Protein AF-A0A378N9Q6-F1 (afdb_monomer_lite)

Radius of gyration: 15.06 Å; chains: 1; bounding box: 30×44×37 Å

Structure (mmCIF, N/CA/C/O backbone):
data_AF-A0A378N9Q6-F1
#
_entry.id   AF-A0A378N9Q6-F1
#
loop_
_atom_site.group_PDB
_atom_site.id
_atom_site.type_symbol
_atom_site.label_atom_id
_atom_site.label_alt_id
_atom_site.label_comp_id
_atom_site.label_asym_id
_atom_site.label_entity_id
_atom_site.label_seq_id
_atom_site.pdbx_PDB_ins_code
_atom_site.Cartn_x
_atom_site.Cartn_y
_atom_site.Cartn_z
_atom_site.occupancy
_atom_site.B_iso_or_equiv
_atom_site.auth_seq_id
_atom_site.auth_comp_id
_atom_site.auth_asym_id
_atom_site.auth_atom_id
_atom_site.pdbx_PDB_model_num
ATOM 1 N N . MET A 1 1 ? 6.992 0.373 -19.348 1.00 88.38 1 MET A N 1
ATOM 2 C CA . MET A 1 1 ? 5.566 0.401 -18.960 1.00 88.38 1 MET A CA 1
ATOM 3 C C . MET A 1 1 ? 5.430 1.136 -17.639 1.00 88.38 1 MET A C 1
ATOM 5 O O . MET A 1 1 ? 6.245 0.916 -16.752 1.00 88.38 1 MET A O 1
ATOM 9 N N . VAL A 1 2 ? 4.421 1.995 -17.505 1.00 90.56 2 VAL A N 1
ATOM 10 C CA . VAL A 1 2 ? 4.130 2.706 -16.253 1.00 90.56 2 VAL A CA 1
ATOM 11 C C . VAL A 1 2 ? 2.709 2.364 -15.815 1.00 90.56 2 VAL A C 1
ATOM 13 O O . VAL A 1 2 ? 1.792 2.450 -16.627 1.00 90.56 2 VAL A O 1
ATOM 16 N N . ILE A 1 3 ? 2.532 1.976 -14.552 1.00 91.88 3 ILE A N 1
ATOM 17 C CA . ILE A 1 3 ? 1.222 1.776 -13.920 1.00 91.88 3 ILE A CA 1
ATOM 18 C C . ILE A 1 3 ? 1.018 2.874 -12.879 1.00 91.88 3 ILE A C 1
ATOM 20 O O . ILE A 1 3 ? 1.860 3.062 -11.999 1.00 91.88 3 ILE A O 1
ATOM 24 N N . LEU A 1 4 ? -0.121 3.558 -12.964 1.00 92.06 4 LEU A N 1
ATOM 25 C CA . LEU A 1 4 ? -0.606 4.469 -11.930 1.00 92.06 4 LEU A CA 1
ATOM 26 C C . LEU A 1 4 ? -1.704 3.753 -11.136 1.00 92.06 4 LEU A C 1
ATOM 28 O O . LEU A 1 4 ? -2.711 3.347 -11.714 1.00 92.06 4 LEU A O 1
ATOM 32 N N . LEU A 1 5 ? -1.499 3.568 -9.833 1.00 91.12 5 LEU A N 1
ATOM 33 C CA . LEU A 1 5 ? -2.419 2.860 -8.944 1.00 91.12 5 LEU A CA 1
ATOM 34 C C . LEU A 1 5 ? -2.989 3.806 -7.879 1.00 91.12 5 LEU A C 1
ATOM 36 O O . LEU A 1 5 ? -2.261 4.277 -7.010 1.00 91.12 5 LEU A O 1
ATOM 40 N N . ASP A 1 6 ? -4.305 4.007 -7.886 1.00 90.69 6 ASP A N 1
ATOM 41 C CA . ASP A 1 6 ? -5.028 4.708 -6.820 1.00 90.69 6 ASP A CA 1
ATOM 42 C C . ASP A 1 6 ? -6.075 3.769 -6.183 1.00 90.69 6 ASP A C 1
ATOM 44 O O . ASP A 1 6 ? -7.128 3.520 -6.765 1.00 90.69 6 ASP A O 1
ATOM 48 N N . SER A 1 7 ? -5.823 3.130 -5.034 1.00 90.50 7 SER A N 1
ATOM 49 C CA . SER A 1 7 ? -4.643 3.224 -4.156 1.00 90.50 7 SER A CA 1
ATOM 50 C C . SER A 1 7 ? -4.137 1.849 -3.714 1.00 90.50 7 SER A C 1
ATOM 52 O O . SER A 1 7 ? -4.909 0.885 -3.636 1.00 90.50 7 SER A O 1
ATOM 54 N N . ILE A 1 8 ? -2.847 1.745 -3.363 1.00 93.50 8 ILE A N 1
ATOM 55 C CA . ILE A 1 8 ? -2.276 0.495 -2.828 1.00 93.50 8 ILE A CA 1
ATOM 56 C C . ILE A 1 8 ? -2.921 0.115 -1.491 1.00 93.50 8 ILE A C 1
ATOM 58 O O . ILE A 1 8 ? -3.130 -1.067 -1.221 1.00 93.50 8 ILE A O 1
ATOM 62 N N . THR A 1 9 ? -3.340 1.107 -0.697 1.00 94.50 9 THR A N 1
ATOM 63 C CA . THR A 1 9 ? -4.076 0.885 0.554 1.00 94.50 9 THR A CA 1
ATOM 64 C C . THR A 1 9 ? -5.412 0.199 0.295 1.00 94.50 9 THR A C 1
ATOM 66 O O . THR A 1 9 ? -5.724 -0.809 0.925 1.00 94.50 9 THR A O 1
ATOM 69 N N . ARG A 1 10 ? -6.199 0.692 -0.670 1.00 94.56 10 ARG A N 1
ATOM 70 C CA . ARG A 1 10 ? -7.490 0.079 -1.024 1.00 94.56 10 ARG A CA 1
ATOM 71 C C . ARG A 1 10 ? -7.303 -1.327 -1.588 1.00 94.56 10 ARG A C 1
ATOM 73 O O . ARG A 1 10 ? -8.063 -2.220 -1.220 1.00 94.56 10 ARG A O 1
ATOM 80 N N . LEU A 1 11 ? -6.269 -1.536 -2.407 1.00 94.69 11 LEU A N 1
ATOM 81 C CA . LEU A 1 11 ? -5.919 -2.862 -2.913 1.00 94.69 11 LEU A CA 1
ATOM 82 C C . LEU A 1 11 ? -5.620 -3.831 -1.760 1.00 94.69 11 LEU A C 1
ATOM 84 O O . LEU A 1 11 ? -6.200 -4.911 -1.696 1.00 94.69 11 LEU A O 1
ATOM 88 N N . ALA A 1 12 ? -4.764 -3.436 -0.819 1.00 94.94 12 ALA A N 1
ATOM 89 C CA . ALA A 1 12 ? -4.398 -4.265 0.325 1.00 94.94 12 ALA A CA 1
ATOM 90 C C . ALA A 1 12 ? -5.600 -4.603 1.221 1.00 94.94 12 ALA A C 1
ATOM 92 O O . ALA A 1 12 ? -5.754 -5.755 1.627 1.00 94.94 12 ALA A O 1
ATOM 93 N N . ARG A 1 13 ? -6.501 -3.641 1.470 1.00 94.88 13 ARG A N 1
ATOM 94 C CA . ARG A 1 13 ? -7.746 -3.890 2.216 1.00 94.88 13 ARG A CA 1
ATOM 95 C C . ARG A 1 13 ? -8.636 -4.916 1.520 1.00 94.88 13 ARG A C 1
ATOM 97 O O . ARG A 1 13 ? -9.119 -5.827 2.183 1.00 94.88 13 ARG A O 1
ATOM 104 N N . ALA A 1 14 ? -8.799 -4.813 0.199 1.00 94.94 14 ALA A N 1
ATOM 105 C CA . ALA A 1 14 ? -9.569 -5.788 -0.571 1.00 94.94 14 ALA A CA 1
ATOM 106 C C . ALA A 1 14 ? -8.977 -7.201 -0.445 1.00 94.94 14 ALA A C 1
ATOM 108 O O . ALA A 1 14 ? -9.714 -8.154 -0.201 1.00 94.94 14 ALA A O 1
ATOM 109 N N . TYR A 1 15 ? -7.647 -7.332 -0.521 1.00 94.25 15 TYR A N 1
ATOM 110 C CA . TYR A 1 15 ? -6.970 -8.611 -0.296 1.00 94.25 15 TYR A CA 1
ATOM 111 C C . TYR A 1 15 ? -7.165 -9.143 1.126 1.00 94.25 15 TYR A C 1
ATOM 113 O O . TYR A 1 15 ? -7.376 -10.342 1.291 1.00 94.25 15 TYR A O 1
ATOM 121 N N . ASN A 1 16 ? -7.164 -8.277 2.140 1.00 93.56 16 ASN A N 1
ATOM 122 C CA . ASN A 1 16 ? -7.436 -8.675 3.522 1.00 93.56 16 ASN A CA 1
ATOM 123 C C . ASN A 1 16 ? -8.851 -9.226 3.719 1.00 93.56 16 ASN A C 1
ATOM 125 O O . ASN A 1 16 ? -9.037 -10.145 4.503 1.00 93.56 16 ASN A O 1
ATOM 129 N N . THR A 1 17 ? -9.840 -8.707 2.990 1.00 92.19 17 THR A N 1
ATOM 130 C CA . THR A 1 17 ? -11.225 -9.192 3.081 1.00 92.19 17 THR A CA 1
ATOM 131 C C . THR A 1 17 ? -11.425 -10.564 2.435 1.00 92.19 17 THR A C 1
ATOM 133 O O . THR A 1 17 ? -12.260 -11.333 2.899 1.00 92.19 17 THR A O 1
ATOM 136 N N . VAL A 1 18 ? -10.686 -10.878 1.366 1.00 92.19 18 VAL A N 1
ATOM 137 C CA . VAL A 1 18 ? -10.878 -12.127 0.599 1.00 92.19 18 VAL A CA 1
ATOM 138 C C . VAL A 1 18 ? -9.895 -13.240 0.965 1.00 92.19 18 VAL A C 1
ATOM 140 O O . VAL A 1 18 ? -10.094 -14.385 0.564 1.00 92.19 18 VAL A O 1
ATOM 143 N N . THR A 1 19 ? -8.814 -12.926 1.682 1.00 89.50 19 THR A N 1
ATOM 144 C CA . THR A 1 19 ? -7.804 -13.922 2.061 1.00 89.50 19 THR A CA 1
ATOM 145 C C . THR A 1 19 ? -8.304 -14.743 3.252 1.00 89.50 19 THR A C 1
ATOM 147 O O . THR A 1 19 ? -8.687 -14.155 4.263 1.00 89.50 19 THR A O 1
ATOM 150 N N . PRO A 1 20 ? -8.286 -16.089 3.179 1.00 88.44 20 PRO A N 1
ATOM 151 C CA . PRO A 1 20 ? -8.592 -16.931 4.329 1.00 88.44 20 PRO A CA 1
ATOM 152 C C . PRO A 1 20 ? -7.662 -16.622 5.505 1.00 88.44 20 PRO A C 1
ATOM 154 O O . PRO A 1 20 ? -6.453 -16.473 5.318 1.00 88.44 20 PRO A O 1
ATOM 157 N N . VAL A 1 21 ? -8.226 -16.559 6.711 1.00 86.00 21 VAL A N 1
ATOM 158 C CA . VAL A 1 21 ? -7.475 -16.221 7.925 1.00 86.00 21 VAL A CA 1
ATOM 159 C C . VAL A 1 21 ? -6.404 -17.280 8.184 1.00 86.00 21 VAL A C 1
ATOM 161 O O . VAL A 1 21 ? -6.695 -18.471 8.277 1.00 86.00 21 VAL A O 1
ATOM 164 N N . SER A 1 22 ? -5.156 -16.840 8.312 1.00 85.44 22 SER A N 1
ATOM 165 C CA . SER A 1 22 ? -3.984 -17.694 8.525 1.00 85.44 22 SER A CA 1
ATOM 166 C C . SER A 1 22 ? -3.716 -18.004 9.999 1.00 85.44 22 SER A C 1
ATOM 168 O O . SER A 1 22 ? -2.856 -18.824 10.318 1.00 85.44 22 SER A O 1
ATOM 170 N N . GLY A 1 23 ? -4.413 -17.311 10.903 1.00 84.62 23 GLY A N 1
ATOM 171 C CA . GLY A 1 23 ? -4.164 -17.331 12.346 1.00 84.62 23 GLY A CA 1
ATOM 172 C C . GLY A 1 23 ? -3.041 -16.388 12.791 1.00 84.62 23 GLY A C 1
ATOM 173 O O . GLY A 1 23 ? -2.811 -16.247 13.990 1.00 84.62 23 GLY A O 1
ATOM 174 N N . LYS A 1 24 ? -2.360 -15.706 11.858 1.00 87.25 24 LYS A N 1
ATOM 175 C CA . LYS A 1 24 ? -1.319 -14.706 12.143 1.00 87.25 24 LYS A CA 1
ATOM 176 C C . LYS A 1 24 ? -1.821 -13.311 11.786 1.00 87.25 24 LYS A C 1
ATOM 178 O O . LYS A 1 24 ? -1.630 -12.831 10.670 1.00 87.25 24 LYS A O 1
ATOM 183 N N . ILE A 1 25 ? -2.468 -12.670 12.753 1.00 88.31 25 ILE A N 1
ATOM 184 C CA . ILE A 1 25 ? -3.023 -11.324 12.601 1.00 88.31 25 ILE A CA 1
ATOM 185 C C . ILE A 1 25 ? -2.000 -10.307 13.116 1.00 88.31 25 ILE A C 1
ATOM 187 O O . ILE A 1 25 ? -1.551 -10.383 14.259 1.00 88.31 25 ILE A O 1
ATOM 191 N N . LEU A 1 26 ? -1.621 -9.366 12.256 1.00 87.00 26 LEU A N 1
ATOM 192 C CA . LEU A 1 26 ? -0.794 -8.214 12.591 1.00 87.00 26 LEU A CA 1
ATOM 193 C C . LEU A 1 26 ? -1.590 -7.204 13.426 1.00 87.00 26 LEU A C 1
ATOM 195 O O . LEU A 1 26 ? -2.823 -7.236 13.508 1.00 87.00 26 LEU A O 1
ATOM 199 N N . SER A 1 27 ? -0.884 -6.244 14.021 1.00 82.06 27 SER A N 1
ATOM 200 C CA . SER A 1 27 ? -1.539 -5.087 14.627 1.00 82.06 27 SER A CA 1
ATOM 201 C C . SER A 1 27 ? -2.486 -4.417 13.612 1.00 82.06 27 SER A C 1
ATOM 203 O O . SER A 1 27 ? -2.25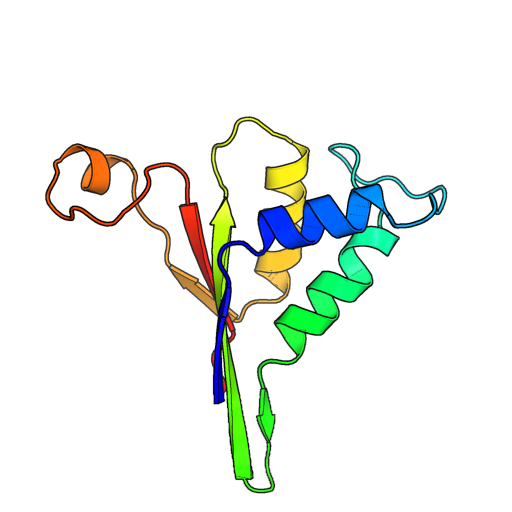0 -4.421 12.408 1.00 82.06 27 SER A O 1
ATOM 205 N N . GLY A 1 28 ? -3.629 -3.908 14.079 1.00 85.94 28 GLY A N 1
ATOM 206 C CA . GLY A 1 28 ? -4.614 -3.274 13.191 1.00 85.94 28 GLY A CA 1
ATOM 207 C C . GLY A 1 28 ? -5.526 -4.228 12.406 1.00 85.94 28 GLY A C 1
ATOM 208 O O . GLY A 1 28 ? -6.315 -3.747 11.600 1.00 85.94 28 GLY A O 1
ATOM 209 N N . GLY A 1 29 ? -5.484 -5.545 12.654 1.00 88.38 29 GLY A N 1
ATOM 210 C CA . GLY A 1 29 ? -6.454 -6.498 12.086 1.00 88.38 29 GLY A CA 1
ATOM 211 C C . GLY A 1 29 ? -6.141 -6.954 10.657 1.00 88.38 29 GLY A C 1
ATOM 212 O O . GLY A 1 29 ? -7.039 -7.384 9.931 1.00 88.38 29 GLY A O 1
ATOM 213 N N . VAL A 1 30 ? -4.877 -6.843 10.245 1.00 91.12 30 VAL A N 1
ATOM 214 C CA . VAL A 1 30 ? -4.396 -7.305 8.937 1.00 91.12 30 VAL A CA 1
ATOM 215 C C . VAL A 1 30 ? -3.871 -8.728 9.064 1.00 91.12 30 VAL A C 1
ATOM 217 O O . VAL A 1 30 ? -3.025 -8.996 9.910 1.00 91.12 30 VAL A O 1
ATOM 220 N N . ASP A 1 31 ? -4.324 -9.645 8.217 1.00 91.25 31 ASP A N 1
ATOM 221 C CA . ASP A 1 31 ? -3.723 -10.973 8.136 1.00 91.25 31 ASP A CA 1
ATOM 222 C C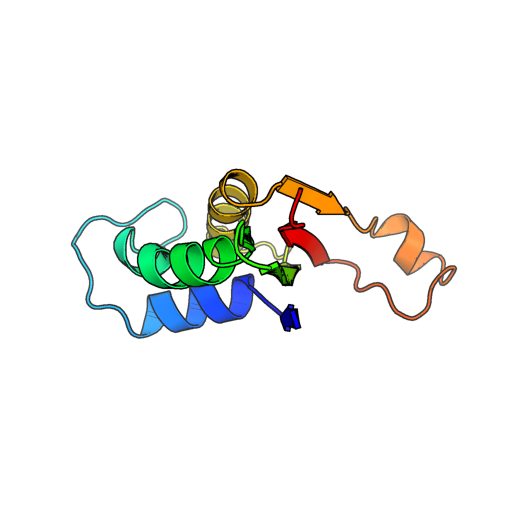 . ASP A 1 31 ? -2.351 -10.892 7.448 1.00 91.25 31 ASP A C 1
ATOM 224 O O . ASP A 1 31 ? -2.215 -10.297 6.376 1.00 91.25 31 ASP A O 1
ATOM 228 N N . ALA A 1 32 ? -1.323 -11.514 8.031 1.00 84.00 32 ALA A N 1
ATOM 229 C CA . ALA A 1 32 ? 0.030 -11.485 7.476 1.00 84.00 32 ALA A CA 1
ATOM 230 C C . ALA A 1 32 ? 0.095 -12.026 6.031 1.00 84.00 32 ALA A C 1
ATOM 232 O O . ALA A 1 32 ? 0.876 -11.533 5.213 1.00 84.00 32 ALA A O 1
ATOM 233 N N . ASN A 1 33 ? -0.758 -12.995 5.677 1.00 89.62 33 ASN A N 1
ATOM 234 C CA . ASN A 1 33 ? -0.810 -13.549 4.324 1.00 89.62 33 ASN A CA 1
ATOM 235 C C . ASN A 1 33 ? -1.572 -12.654 3.339 1.00 89.62 33 ASN A C 1
ATOM 237 O O . ASN A 1 33 ? -1.333 -12.742 2.130 1.00 89.62 33 ASN A O 1
ATOM 241 N N . ALA A 1 34 ? -2.449 -11.771 3.824 1.00 90.75 34 ALA A N 1
ATOM 242 C CA . ALA A 1 34 ? -3.219 -10.876 2.966 1.00 90.75 34 ALA A CA 1
ATOM 243 C C . ALA A 1 34 ? -2.331 -9.879 2.211 1.00 90.75 34 ALA A C 1
ATOM 245 O O . ALA A 1 34 ? -2.649 -9.493 1.086 1.00 90.75 34 ALA A O 1
ATOM 246 N N . LEU A 1 35 ? -1.190 -9.492 2.789 1.00 92.69 35 LEU A N 1
ATOM 247 C CA . LEU A 1 35 ? -0.265 -8.541 2.171 1.00 92.69 35 LEU A CA 1
ATOM 248 C C . LEU A 1 35 ? 0.678 -9.178 1.149 1.00 92.69 35 LEU A C 1
ATOM 250 O O . LEU A 1 35 ? 1.256 -8.468 0.327 1.00 92.69 35 LEU A O 1
ATOM 254 N N . HIS A 1 36 ? 0.805 -10.506 1.128 1.00 92.38 36 HIS A N 1
ATOM 255 C CA . HIS A 1 36 ? 1.756 -11.193 0.255 1.00 92.38 36 HIS A CA 1
ATOM 256 C C . HIS A 1 36 ? 1.519 -10.890 -1.235 1.00 92.38 36 HIS A C 1
ATOM 258 O O . HIS A 1 36 ? 2.446 -10.527 -1.961 1.00 92.38 36 HIS A O 1
ATOM 264 N N . ARG A 1 37 ? 0.271 -10.999 -1.710 1.00 93.12 37 ARG A N 1
ATOM 265 C CA . ARG A 1 37 ? -0.070 -10.728 -3.120 1.00 93.12 37 ARG A CA 1
ATOM 266 C C . ARG A 1 37 ? 0.072 -9.240 -3.484 1.00 93.12 37 ARG A C 1
ATOM 268 O O . ARG A 1 37 ? 0.746 -8.960 -4.475 1.00 93.12 37 ARG A O 1
ATOM 275 N N . PRO A 1 38 ? -0.474 -8.291 -2.701 1.00 94.25 38 PRO A N 1
ATOM 276 C CA . PRO A 1 38 ? -0.238 -6.864 -2.901 1.00 94.25 38 PRO A CA 1
ATOM 277 C C . PRO A 1 38 ? 1.248 -6.460 -2.930 1.00 94.25 38 PRO A C 1
ATOM 279 O O . PRO A 1 38 ? 1.659 -5.734 -3.835 1.00 94.25 38 PRO A O 1
ATOM 282 N N . LYS A 1 39 ? 2.079 -6.971 -2.008 1.00 93.31 39 LYS A N 1
ATOM 283 C CA . LYS A 1 39 ? 3.529 -6.693 -1.990 1.00 93.31 39 LYS A CA 1
ATOM 284 C C . LYS A 1 39 ? 4.231 -7.250 -3.224 1.00 93.31 39 LYS A C 1
ATOM 286 O O . LYS A 1 39 ? 5.056 -6.558 -3.810 1.00 93.31 39 LYS A O 1
ATOM 291 N N . ARG A 1 40 ? 3.867 -8.456 -3.677 1.00 92.56 40 ARG A N 1
ATOM 292 C CA . ARG A 1 40 ? 4.384 -9.016 -4.939 1.00 92.56 40 ARG A CA 1
ATOM 293 C C . ARG A 1 40 ? 3.985 -8.187 -6.157 1.00 92.56 40 ARG A C 1
ATOM 295 O O . ARG A 1 40 ? 4.810 -8.016 -7.044 1.00 92.56 40 ARG A O 1
ATOM 302 N N . PHE A 1 41 ? 2.753 -7.678 -6.204 1.00 92.50 41 PHE A N 1
ATOM 303 C CA . PHE A 1 41 ? 2.308 -6.792 -7.281 1.00 92.50 41 PHE A CA 1
ATOM 304 C C . PHE A 1 41 ? 3.133 -5.501 -7.311 1.00 92.50 41 PHE A C 1
ATOM 306 O O . PHE A 1 41 ? 3.693 -5.158 -8.346 1.00 92.50 41 PHE A O 1
ATOM 313 N N . PHE A 1 42 ? 3.262 -4.816 -6.173 1.00 92.19 42 PHE A N 1
ATOM 314 C CA . PHE A 1 42 ? 4.018 -3.564 -6.099 1.00 92.19 42 PHE A CA 1
ATOM 315 C C . PHE A 1 42 ? 5.523 -3.775 -6.339 1.00 92.19 42 PHE A C 1
ATOM 317 O O . PHE A 1 42 ? 6.161 -2.997 -7.042 1.00 92.19 42 PHE A O 1
ATOM 324 N N . GLY A 1 43 ? 6.078 -4.878 -5.831 1.00 90.88 43 GLY A N 1
ATOM 325 C CA . GLY A 1 43 ? 7.467 -5.283 -6.050 1.00 90.88 43 GLY A CA 1
ATOM 326 C C . GLY A 1 43 ? 7.767 -5.819 -7.454 1.00 90.88 43 GLY A C 1
ATOM 327 O O . GLY A 1 43 ? 8.932 -6.042 -7.771 1.00 90.88 43 GLY A O 1
ATOM 328 N N . ALA A 1 44 ? 6.758 -6.017 -8.310 1.00 90.06 44 ALA A N 1
ATOM 329 C CA . ALA A 1 44 ? 6.977 -6.393 -9.705 1.00 90.06 44 ALA A CA 1
ATOM 330 C C . ALA A 1 44 ? 7.594 -5.251 -10.528 1.00 90.06 44 ALA A C 1
ATOM 332 O O . ALA A 1 44 ? 8.135 -5.509 -11.603 1.00 90.06 44 ALA A O 1
ATOM 333 N N . ALA A 1 45 ? 7.528 -4.007 -10.036 1.00 87.81 45 ALA A N 1
ATOM 334 C CA . ALA A 1 45 ? 8.202 -2.875 -10.654 1.00 87.81 45 ALA A CA 1
ATOM 335 C C . ALA A 1 45 ? 9.727 -3.036 -10.551 1.00 87.81 45 ALA A C 1
ATOM 337 O O . ALA A 1 45 ? 10.305 -2.961 -9.464 1.00 87.81 45 ALA A O 1
ATOM 338 N N . ARG A 1 46 ? 10.370 -3.292 -11.693 1.00 84.75 46 ARG A N 1
ATOM 339 C CA . ARG A 1 46 ? 11.814 -3.512 -11.822 1.00 84.75 46 ARG A CA 1
ATOM 340 C C . ARG A 1 46 ? 12.294 -3.193 -13.233 1.00 84.75 46 ARG A C 1
ATOM 342 O O . ARG A 1 46 ? 11.508 -3.232 -14.186 1.00 84.75 46 ARG A O 1
ATOM 349 N N . ASN A 1 47 ? 13.580 -2.879 -13.344 1.00 80.12 47 ASN A N 1
ATOM 350 C CA . ASN A 1 47 ? 14.280 -2.830 -14.621 1.00 80.12 47 ASN A CA 1
ATOM 351 C C . ASN A 1 47 ? 14.543 -4.268 -15.098 1.00 80.12 47 ASN A C 1
ATOM 353 O O . ASN A 1 47 ? 14.829 -5.135 -14.269 1.00 80.12 47 ASN A O 1
ATOM 357 N N . VAL A 1 48 ? 14.404 -4.540 -16.393 1.00 80.19 48 VAL A N 1
ATOM 358 C CA . VAL A 1 48 ? 14.712 -5.849 -16.983 1.00 80.19 48 VAL A CA 1
ATOM 359 C C . VAL A 1 48 ? 15.975 -5.699 -17.824 1.00 80.19 48 VAL A C 1
ATOM 361 O O . VAL A 1 48 ? 16.009 -4.883 -18.741 1.00 80.19 48 VAL A O 1
ATOM 364 N N . GLU A 1 49 ? 17.007 -6.487 -17.511 1.00 75.75 49 GLU A N 1
ATOM 365 C CA . GLU A 1 49 ? 18.331 -6.399 -18.153 1.00 75.75 49 GLU A CA 1
ATOM 366 C C . GLU A 1 49 ? 18.273 -6.597 -19.676 1.00 75.75 49 GLU A C 1
ATOM 368 O O . GLU A 1 49 ? 18.984 -5.924 -20.415 1.00 75.75 49 GLU A O 1
ATOM 373 N N . GLU A 1 50 ? 17.372 -7.458 -20.157 1.00 78.38 50 GLU A N 1
ATOM 374 C CA . GLU A 1 50 ? 17.168 -7.750 -21.586 1.00 78.38 50 GLU A CA 1
ATOM 375 C C . GLU A 1 50 ? 16.351 -6.672 -22.330 1.00 78.38 50 GLU A C 1
ATOM 377 O O . GLU A 1 50 ? 16.047 -6.813 -23.514 1.00 78.38 50 GLU A O 1
ATOM 382 N N . GLY A 1 51 ? 16.012 -5.575 -21.648 1.00 76.56 51 GLY A N 1
ATOM 383 C CA . GLY A 1 51 ? 15.295 -4.434 -22.200 1.00 76.56 51 GLY A CA 1
ATOM 384 C C . GLY A 1 51 ? 13.898 -4.262 -21.607 1.00 76.56 51 GLY A C 1
ATOM 385 O O . GLY A 1 51 ? 13.099 -5.192 -21.507 1.00 76.56 51 GLY A O 1
ATOM 386 N N . GLY A 1 52 ? 13.578 -3.013 -21.262 1.00 83.75 52 GLY A N 1
ATOM 387 C CA . GLY A 1 52 ? 12.273 -2.604 -20.751 1.00 83.75 52 GLY A CA 1
ATOM 388 C C . GLY A 1 52 ? 12.246 -2.391 -19.239 1.00 83.75 52 GLY A C 1
ATOM 389 O O . GLY A 1 52 ? 12.974 -3.000 -18.465 1.00 83.75 52 GLY A O 1
ATOM 390 N N . SER A 1 53 ? 11.364 -1.499 -18.805 1.00 89.38 53 SER A N 1
ATOM 391 C CA . SER A 1 53 ? 11.168 -1.161 -17.398 1.00 89.38 53 SER A CA 1
ATOM 392 C C . SER A 1 53 ? 9.694 -1.265 -17.032 1.00 89.38 53 SER A C 1
ATOM 394 O O . SER A 1 53 ? 8.817 -0.918 -17.832 1.00 89.38 53 SER A O 1
ATOM 396 N N . LEU A 1 54 ? 9.401 -1.736 -15.822 1.00 88.88 54 LEU A N 1
ATOM 397 C CA . LEU A 1 54 ? 8.085 -1.590 -15.209 1.00 88.88 54 LEU A CA 1
ATOM 398 C C . LEU A 1 54 ? 8.191 -0.628 -14.033 1.00 88.88 54 LEU A C 1
ATOM 400 O O . LEU A 1 54 ? 8.775 -0.971 -13.011 1.00 88.88 54 LEU A O 1
ATOM 404 N N . THR A 1 55 ? 7.579 0.543 -14.166 1.00 89.75 55 THR A N 1
ATOM 405 C CA . THR A 1 55 ? 7.443 1.515 -13.079 1.00 89.75 55 THR A CA 1
ATOM 406 C C . THR A 1 55 ? 6.027 1.457 -12.524 1.00 89.75 55 THR A C 1
ATOM 408 O O . THR A 1 55 ? 5.061 1.490 -13.289 1.00 89.75 55 THR A O 1
ATOM 411 N N . ILE A 1 56 ? 5.889 1.401 -11.199 1.00 91.88 56 ILE A N 1
ATOM 412 C CA . ILE A 1 56 ? 4.593 1.487 -10.518 1.00 91.88 56 ILE A CA 1
ATOM 413 C C . ILE A 1 56 ? 4.623 2.697 -9.587 1.00 91.88 56 ILE A C 1
ATOM 415 O O . ILE A 1 56 ? 5.481 2.809 -8.710 1.00 91.88 56 ILE A O 1
ATOM 419 N N . ILE A 1 57 ? 3.666 3.597 -9.784 1.00 90.69 57 ILE A N 1
ATOM 420 C CA . ILE A 1 57 ? 3.417 4.750 -8.920 1.00 90.69 57 ILE A CA 1
ATOM 421 C C . ILE A 1 57 ? 2.075 4.499 -8.252 1.00 90.69 57 ILE A C 1
ATOM 423 O O . ILE A 1 57 ? 1.069 4.351 -8.946 1.00 90.69 57 ILE A O 1
ATOM 427 N N . ALA A 1 58 ? 2.050 4.434 -6.925 1.00 90.69 58 ALA A N 1
ATOM 428 C CA . ALA A 1 58 ? 0.831 4.175 -6.181 1.00 90.69 58 ALA A CA 1
ATOM 429 C C . ALA A 1 58 ? 0.569 5.247 -5.124 1.00 90.69 58 ALA A C 1
ATOM 431 O O . ALA A 1 58 ? 1.481 5.682 -4.426 1.00 90.69 58 ALA A O 1
ATOM 432 N N . THR A 1 59 ? -0.687 5.648 -4.957 1.00 91.31 59 THR A N 1
ATOM 433 C CA . THR A 1 59 ? -1.091 6.415 -3.774 1.00 91.31 59 THR A CA 1
ATOM 434 C C . THR A 1 59 ? -1.239 5.461 -2.589 1.00 91.31 59 THR A C 1
ATOM 436 O O . THR A 1 59 ? -1.701 4.325 -2.730 1.00 91.31 59 THR A O 1
ATOM 439 N N . ALA A 1 60 ? -0.853 5.923 -1.408 1.00 90.62 60 ALA A N 1
ATOM 440 C CA . ALA A 1 60 ? -1.085 5.280 -0.128 1.00 90.62 60 ALA A CA 1
ATOM 441 C C . ALA A 1 60 ? -1.797 6.276 0.787 1.00 90.62 60 ALA A C 1
ATOM 443 O O . ALA A 1 60 ? -1.431 7.448 0.855 1.00 90.62 60 ALA A O 1
ATOM 444 N N . LEU A 1 61 ? -2.849 5.827 1.460 1.00 90.12 61 LEU A N 1
ATOM 445 C CA . LEU A 1 61 ? -3.565 6.660 2.417 1.00 90.12 61 LEU A CA 1
ATOM 446 C C . LEU A 1 61 ? -2.793 6.686 3.736 1.00 90.12 61 LEU A C 1
ATOM 448 O O . LEU A 1 61 ? -2.369 5.638 4.218 1.00 90.12 61 LEU A O 1
ATOM 452 N N . VAL A 1 62 ? -2.649 7.879 4.307 1.00 87.69 62 VAL A N 1
ATOM 453 C CA . VAL A 1 62 ? -2.042 8.115 5.625 1.00 87.69 62 VAL A CA 1
ATOM 454 C C . VAL A 1 62 ? -2.937 9.046 6.433 1.00 87.69 62 VAL A C 1
ATOM 456 O O . VAL A 1 62 ? -3.823 9.693 5.869 1.00 87.69 62 VAL A O 1
ATOM 459 N N . ASP A 1 63 ? -2.717 9.116 7.746 1.00 86.62 63 ASP A N 1
ATOM 460 C CA . ASP A 1 63 ? -3.487 9.970 8.661 1.00 86.62 63 ASP A CA 1
ATOM 461 C C . ASP A 1 63 ? -5.011 9.744 8.568 1.00 86.62 63 ASP A C 1
ATOM 463 O O . ASP A 1 63 ? -5.813 10.657 8.773 1.00 86.62 63 ASP A O 1
ATOM 467 N N . THR A 1 64 ? -5.437 8.518 8.239 1.00 88.12 64 THR A N 1
ATOM 468 C CA . THR A 1 64 ? -6.860 8.155 8.115 1.00 88.12 64 THR A CA 1
ATOM 469 C C . THR A 1 64 ? -7.519 7.857 9.463 1.00 88.12 64 THR A C 1
ATOM 471 O O . THR A 1 64 ? -8.740 7.718 9.529 1.00 88.12 64 THR A O 1
ATOM 474 N N . GLY A 1 65 ? -6.724 7.718 10.531 1.00 89.69 65 GLY A N 1
ATOM 475 C CA . GLY A 1 65 ? -7.160 7.227 11.843 1.00 89.69 65 GLY A CA 1
ATOM 476 C C . GLY A 1 65 ? -7.372 5.707 11.904 1.00 89.69 65 GLY A C 1
ATOM 477 O O . GLY A 1 65 ? -7.792 5.184 12.934 1.00 89.69 65 GLY A O 1
ATOM 478 N N . SER A 1 66 ? -7.099 4.983 10.813 1.00 92.44 66 SER A N 1
ATOM 479 C CA . SER A 1 66 ? -7.199 3.526 10.745 1.00 92.44 66 SER A CA 1
ATOM 480 C C . SER A 1 66 ? -5.846 2.882 11.036 1.00 92.44 66 SER A C 1
ATOM 482 O O . SER A 1 66 ? -4.925 2.960 10.224 1.00 92.44 66 SER A O 1
ATOM 484 N N . LYS A 1 67 ? -5.758 2.137 12.143 1.00 92.94 67 LYS A N 1
ATOM 485 C CA . LYS A 1 67 ? -4.559 1.350 12.481 1.00 92.94 67 LYS A CA 1
ATOM 486 C C . LYS A 1 67 ? -4.214 0.303 11.413 1.00 92.94 67 LYS A C 1
ATOM 488 O O . LYS A 1 67 ? -3.056 -0.059 11.248 1.00 92.94 67 LYS A O 1
ATOM 493 N N . MET A 1 68 ? -5.218 -0.176 10.675 1.00 93.38 68 MET A N 1
ATOM 494 C CA . MET A 1 68 ? -5.021 -1.048 9.515 1.00 93.38 68 MET A CA 1
ATOM 495 C C . MET A 1 68 ? -4.253 -0.324 8.403 1.00 93.38 68 MET A C 1
ATOM 497 O O . MET A 1 68 ? -3.333 -0.895 7.824 1.00 93.38 68 MET A O 1
ATOM 501 N N . ASP A 1 69 ? -4.629 0.922 8.107 1.00 93.69 69 ASP A N 1
ATOM 502 C CA . ASP A 1 69 ? -4.017 1.698 7.026 1.00 93.69 69 ASP A CA 1
ATOM 503 C C . ASP A 1 69 ? -2.576 2.083 7.385 1.00 93.69 69 ASP A C 1
ATOM 505 O O . ASP A 1 69 ? -1.705 2.003 6.525 1.00 93.69 69 ASP A O 1
ATOM 509 N N . GLU A 1 70 ? -2.314 2.408 8.657 1.00 92.25 70 GLU A N 1
ATOM 510 C CA . GLU A 1 70 ? -0.962 2.641 9.191 1.00 92.25 70 GLU A CA 1
ATOM 511 C C . GLU A 1 70 ? -0.057 1.416 8.993 1.00 92.25 70 GLU A C 1
ATOM 513 O O . GLU A 1 70 ? 1.049 1.531 8.470 1.00 92.25 70 GLU A O 1
ATOM 518 N N . VAL A 1 71 ? -0.544 0.221 9.344 1.00 92.81 71 VAL A N 1
ATOM 519 C CA . VAL A 1 71 ? 0.222 -1.026 9.187 1.00 92.81 71 VAL A CA 1
ATOM 520 C C . VAL A 1 71 ? 0.442 -1.373 7.718 1.00 92.81 71 VAL A C 1
ATOM 522 O O . VAL A 1 71 ? 1.541 -1.768 7.338 1.00 92.81 71 VAL A O 1
ATOM 525 N N . ILE A 1 72 ? -0.570 -1.181 6.866 1.00 92.88 72 ILE A N 1
ATOM 526 C CA . ILE A 1 72 ? -0.417 -1.343 5.416 1.00 92.88 72 ILE A CA 1
ATOM 527 C C . ILE A 1 72 ? 0.657 -0.388 4.888 1.00 92.88 72 ILE A C 1
ATOM 529 O O . ILE A 1 72 ? 1.523 -0.811 4.125 1.00 92.88 72 ILE A O 1
ATOM 533 N N . PHE A 1 73 ? 0.608 0.886 5.275 1.00 91.94 73 PHE A N 1
ATOM 534 C CA . PHE A 1 73 ? 1.566 1.886 4.822 1.00 91.94 73 PHE A CA 1
ATOM 535 C C . PHE A 1 73 ? 3.005 1.483 5.167 1.00 91.94 73 PHE A C 1
ATOM 537 O O . PHE A 1 73 ? 3.840 1.418 4.264 1.00 91.94 73 PHE A O 1
ATOM 544 N N . GLU A 1 74 ? 3.276 1.115 6.421 1.00 91.00 74 GLU A N 1
ATOM 545 C CA . GLU A 1 74 ? 4.613 0.690 6.859 1.00 91.00 74 GLU A CA 1
ATOM 546 C C . GLU A 1 74 ? 5.115 -0.558 6.109 1.00 91.00 74 GLU A C 1
ATOM 548 O O . GLU A 1 74 ? 6.268 -0.620 5.676 1.00 91.00 74 GLU A O 1
ATOM 553 N N . GLU A 1 75 ? 4.238 -1.529 5.846 1.00 91.25 75 GLU A N 1
ATOM 554 C CA . GLU A 1 75 ? 4.587 -2.739 5.092 1.00 91.25 75 GLU A CA 1
ATOM 555 C C . GLU A 1 75 ? 4.986 -2.451 3.635 1.00 91.25 75 GLU A C 1
ATOM 557 O O . GLU A 1 75 ? 5.871 -3.112 3.070 1.00 91.25 75 GLU A O 1
ATOM 562 N N . PHE A 1 76 ? 4.348 -1.460 3.008 1.00 91.25 76 PHE A N 1
ATOM 563 C CA . PHE A 1 76 ? 4.667 -1.046 1.642 1.00 91.25 76 PHE A CA 1
ATOM 564 C C . PHE A 1 76 ? 5.829 -0.071 1.553 1.00 91.25 76 PHE A C 1
ATOM 566 O O . PHE A 1 76 ? 6.542 -0.085 0.545 1.00 91.25 76 PHE A O 1
ATOM 573 N N . LYS A 1 77 ? 6.073 0.702 2.609 1.00 88.31 77 LYS A N 1
ATOM 574 C CA . LYS A 1 77 ? 7.245 1.562 2.741 1.00 88.31 77 LYS A CA 1
ATOM 575 C C . LYS A 1 77 ? 8.538 0.769 2.551 1.00 88.31 77 LYS A C 1
ATOM 577 O O . LYS A 1 77 ? 9.357 1.109 1.705 1.00 88.31 77 LYS A O 1
ATOM 582 N N . GLY A 1 78 ? 8.643 -0.387 3.215 1.00 86.31 78 GLY A N 1
ATOM 583 C CA . GLY A 1 78 ? 9.769 -1.314 3.049 1.00 86.31 78 GLY A CA 1
ATOM 584 C C . GLY A 1 78 ? 9.854 -1.997 1.674 1.00 86.31 78 GLY A C 1
ATOM 585 O O . GLY A 1 78 ? 10.850 -2.650 1.374 1.00 86.31 78 GLY A O 1
ATOM 586 N N . THR A 1 79 ? 8.823 -1.873 0.832 1.00 86.31 79 THR A N 1
ATOM 587 C CA . THR A 1 79 ? 8.795 -2.452 -0.523 1.00 86.31 79 THR A CA 1
ATOM 588 C C . THR A 1 79 ? 9.153 -1.417 -1.594 1.00 86.31 79 THR A C 1
ATOM 590 O O . THR A 1 79 ? 9.746 -1.782 -2.612 1.00 86.31 79 THR A O 1
ATOM 593 N N . GLY A 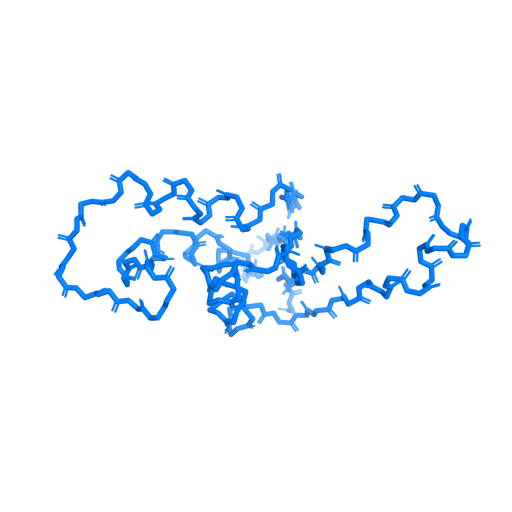1 80 ? 8.810 -0.141 -1.388 1.00 82.19 80 GLY A N 1
ATOM 594 C CA . GLY A 1 80 ? 9.133 0.982 -2.276 1.00 82.19 80 GLY A CA 1
ATOM 595 C C . GLY A 1 80 ? 10.631 1.291 -2.354 1.00 82.19 80 GLY A C 1
ATOM 596 O O . GLY A 1 80 ? 11.441 0.703 -1.646 1.00 82.19 80 GLY A O 1
ATOM 597 N N . ASN A 1 81 ? 11.029 2.180 -3.264 1.00 83.31 81 ASN A N 1
ATOM 598 C CA . ASN A 1 81 ? 12.379 2.772 -3.256 1.00 83.31 81 ASN A CA 1
ATOM 599 C C . ASN A 1 81 ? 12.371 4.303 -3.321 1.00 83.31 81 ASN A C 1
ATOM 601 O O . ASN A 1 81 ? 13.428 4.921 -3.234 1.00 83.31 81 ASN A O 1
ATOM 605 N N . MET A 1 82 ? 11.196 4.912 -3.463 1.00 78.94 82 MET A N 1
ATOM 606 C CA . MET A 1 82 ? 11.018 6.350 -3.413 1.00 78.94 82 MET A CA 1
ATOM 607 C C . MET A 1 82 ? 9.657 6.672 -2.797 1.00 78.94 82 MET A C 1
ATOM 609 O O . MET A 1 82 ? 8.661 5.989 -3.033 1.00 78.94 82 MET A O 1
ATOM 613 N N . GLU A 1 83 ? 9.618 7.733 -2.005 1.00 77.75 83 GLU A N 1
ATOM 614 C CA . GLU A 1 83 ? 8.414 8.207 -1.336 1.00 77.75 83 GLU A CA 1
ATOM 615 C C . GLU A 1 83 ? 8.266 9.699 -1.599 1.00 77.75 83 GLU A C 1
ATOM 617 O O . GLU A 1 83 ? 9.231 10.458 -1.503 1.00 77.75 83 GLU A O 1
ATOM 622 N N . LEU A 1 84 ? 7.048 10.128 -1.913 1.00 78.56 84 LEU A N 1
ATOM 623 C CA . LEU A 1 84 ? 6.701 11.533 -2.034 1.00 78.56 84 LEU A CA 1
ATOM 624 C C . LEU A 1 84 ? 5.564 11.841 -1.065 1.00 78.56 84 LEU A C 1
ATOM 626 O O . LEU A 1 84 ? 4.432 11.378 -1.209 1.00 78.56 84 LEU A O 1
ATOM 630 N N . HIS A 1 85 ? 5.896 12.614 -0.035 1.00 76.25 85 HIS A N 1
ATOM 631 C CA . HIS A 1 85 ? 4.972 12.952 1.039 1.00 76.25 85 HIS A CA 1
ATOM 632 C C . HIS A 1 85 ? 4.227 14.232 0.676 1.00 76.25 85 HIS A C 1
ATOM 634 O O . HIS A 1 85 ? 4.832 15.295 0.516 1.00 76.25 85 HIS A O 1
ATOM 640 N N . LEU A 1 86 ? 2.904 14.147 0.545 1.00 71.38 86 LEU A N 1
ATOM 641 C CA . LEU A 1 86 ? 2.079 15.318 0.273 1.00 71.38 86 LEU A CA 1
ATOM 642 C C . LEU A 1 86 ? 1.707 15.979 1.598 1.00 71.38 86 LEU A C 1
ATOM 644 O O . LEU A 1 86 ? 1.034 15.396 2.443 1.00 71.38 86 LEU A O 1
ATOM 648 N N . SER A 1 87 ? 2.154 17.218 1.795 1.00 66.88 87 SER A N 1
ATOM 649 C CA . SER A 1 87 ? 1.832 17.955 3.014 1.00 66.88 87 SER A CA 1
ATOM 650 C C . SER A 1 87 ? 0.408 18.507 2.962 1.00 66.88 87 SER A C 1
ATOM 652 O O . SER A 1 87 ? 0.090 19.379 2.146 1.00 66.88 87 SER A O 1
ATOM 654 N N . ARG A 1 88 ? -0.417 18.087 3.924 1.00 65.00 88 ARG A N 1
ATOM 655 C CA . ARG A 1 88 ? -1.763 18.621 4.175 1.00 65.00 88 ARG A CA 1
ATOM 656 C C . ARG A 1 88 ? -1.806 20.149 4.260 1.00 65.00 88 ARG A C 1
ATOM 658 O O . ARG A 1 88 ? -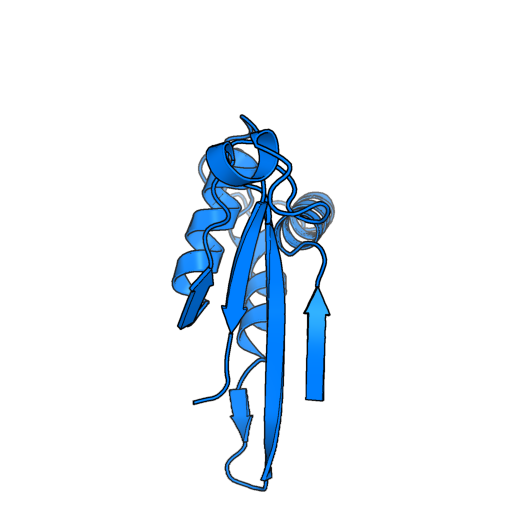2.682 20.775 3.671 1.00 65.00 88 ARG A O 1
ATOM 665 N N . ARG A 1 89 ? -0.804 20.761 4.901 1.00 65.50 89 ARG A N 1
ATOM 666 C CA . ARG A 1 89 ? -0.691 22.222 5.050 1.00 65.50 89 ARG A CA 1
ATOM 667 C C . ARG A 1 89 ? -0.585 22.950 3.705 1.00 65.50 89 ARG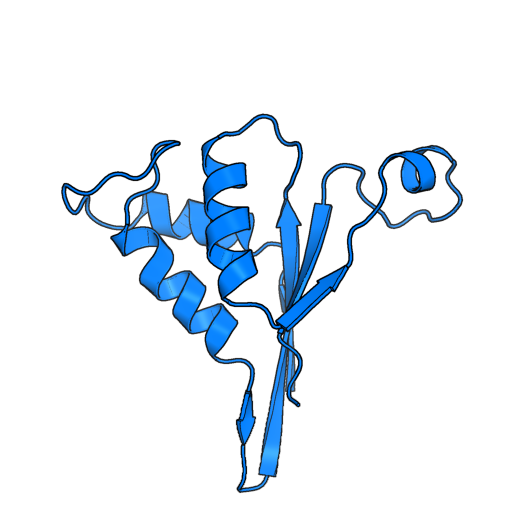 A C 1
ATOM 669 O O . ARG A 1 89 ? -1.016 24.093 3.587 1.00 65.50 89 ARG A O 1
ATOM 676 N N . ILE A 1 90 ? 0.014 22.313 2.697 1.00 62.72 90 ILE A N 1
ATOM 677 C CA . ILE A 1 90 ? 0.161 22.885 1.350 1.00 62.72 90 ILE A CA 1
ATOM 678 C C . ILE A 1 90 ? -1.142 22.713 0.556 1.00 62.72 90 ILE A C 1
ATOM 680 O O . ILE A 1 90 ? -1.553 23.644 -0.140 1.00 62.72 90 ILE A O 1
ATOM 684 N N . ALA A 1 91 ? -1.826 21.575 0.717 1.00 63.50 91 ALA A N 1
ATOM 685 C CA . ALA A 1 91 ? -3.138 21.324 0.117 1.00 63.50 91 ALA A CA 1
ATOM 686 C C . ALA A 1 91 ? -4.207 22.311 0.628 1.00 63.50 91 ALA A C 1
ATOM 688 O O . ALA A 1 91 ? -4.940 22.908 -0.161 1.00 63.50 91 ALA A O 1
ATOM 689 N N . GLU A 1 92 ? -4.240 22.567 1.938 1.00 62.38 92 GLU A N 1
ATOM 690 C CA . GLU A 1 92 ? -5.187 23.496 2.575 1.00 62.38 92 GLU A CA 1
ATOM 691 C C . GLU A 1 92 ? -4.997 24.951 2.118 1.00 62.38 92 GLU A C 1
ATOM 693 O O . GLU A 1 92 ? -5.963 25.709 2.031 1.00 62.38 92 GLU A O 1
ATOM 698 N N . ARG A 1 93 ? -3.774 25.334 1.724 1.00 64.75 93 ARG A N 1
ATOM 699 C CA . ARG A 1 93 ? -3.480 26.660 1.153 1.00 64.75 93 ARG A CA 1
ATOM 700 C C . ARG A 1 93 ? -3.953 26.829 -0.298 1.00 64.75 93 ARG A C 1
ATOM 702 O O . ARG A 1 93 ? -3.710 27.881 -0.880 1.00 64.75 93 ARG A O 1
ATOM 709 N N . ARG A 1 94 ? -4.606 25.820 -0.900 1.00 60.41 94 ARG A N 1
ATOM 710 C CA . ARG A 1 94 ? -5.057 25.792 -2.311 1.00 60.41 94 ARG A CA 1
ATOM 711 C C . ARG A 1 94 ? -3.954 26.089 -3.340 1.00 60.41 94 ARG A C 1
ATOM 713 O O . ARG A 1 94 ? -4.262 26.354 -4.500 1.00 60.41 94 ARG A O 1
ATOM 720 N N . ILE A 1 95 ? -2.681 25.993 -2.945 1.00 59.03 95 ILE A N 1
ATOM 721 C CA . ILE A 1 95 ? -1.526 26.211 -3.832 1.00 59.03 95 ILE A CA 1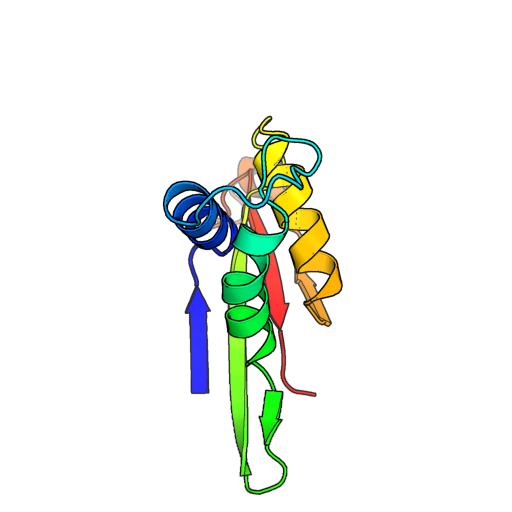
ATOM 722 C C . ILE A 1 95 ? -1.498 25.141 -4.937 1.00 59.03 95 ILE A C 1
ATOM 724 O O . ILE A 1 95 ? -1.018 25.398 -6.036 1.00 59.03 95 ILE A O 1
ATOM 728 N N . PHE A 1 96 ? -2.092 23.970 -4.686 1.00 53.53 96 PHE A N 1
ATOM 729 C CA . PHE A 1 96 ? -2.259 22.911 -5.674 1.00 53.53 96 PHE A CA 1
ATOM 730 C C . PHE A 1 96 ? -3.652 22.278 -5.545 1.00 53.53 96 PHE A C 1
ATOM 732 O O . PHE A 1 96 ? -4.002 21.755 -4.490 1.00 53.53 96 PHE A O 1
ATOM 739 N N . ARG A 1 97 ? -4.463 22.319 -6.613 1.00 44.66 97 ARG A N 1
ATOM 740 C CA . ARG A 1 97 ? -5.865 21.843 -6.602 1.00 44.66 97 ARG A CA 1
ATOM 741 C C . ARG A 1 97 ? -6.031 20.313 -6.591 1.00 44.66 97 ARG A C 1
ATOM 743 O O . ARG A 1 97 ? -7.154 19.847 -6.457 1.00 44.66 97 ARG A O 1
ATOM 750 N N . LEU A 1 98 ? -4.947 19.546 -6.744 1.00 53.16 98 LEU A N 1
ATOM 751 C CA . LEU A 1 98 ? -4.977 18.090 -6.971 1.00 53.16 98 LEU A CA 1
ATOM 752 C C . LEU A 1 98 ? -4.426 17.252 -5.801 1.00 53.16 98 LEU A C 1
ATOM 754 O O . LEU A 1 98 ? -4.349 16.033 -5.916 1.00 53.16 98 LEU A O 1
ATOM 758 N N . LEU A 1 99 ? -4.022 17.876 -4.689 1.00 54.47 99 LEU A N 1
ATOM 759 C CA . LEU A 1 99 ? -3.446 17.164 -3.544 1.00 54.47 99 LEU A CA 1
ATOM 760 C C . LEU A 1 99 ? -4.527 16.899 -2.485 1.00 54.47 99 LEU A C 1
ATOM 762 O O . LEU A 1 99 ? -5.029 17.832 -1.862 1.00 54.47 99 LEU A O 1
ATOM 766 N N . THR A 1 100 ? -4.874 15.628 -2.271 1.00 54.12 100 THR A N 1
ATOM 767 C CA . THR A 1 100 ? -5.713 15.198 -1.139 1.00 54.12 100 THR A CA 1
ATOM 768 C C . THR A 1 100 ? -4.911 15.305 0.162 1.00 54.12 100 THR A C 1
ATOM 770 O O . THR A 1 100 ? -3.740 14.939 0.210 1.00 54.12 100 THR A O 1
ATOM 773 N N . SER A 1 101 ? -5.541 15.795 1.232 1.00 54.44 101 SER A N 1
ATOM 774 C CA . SER A 1 101 ? -4.936 16.070 2.548 1.00 54.44 101 SER A CA 1
ATOM 775 C C . SER A 1 101 ? -4.474 14.837 3.346 1.00 54.44 101 SER A C 1
ATOM 777 O O . SER A 1 101 ? -3.910 15.009 4.423 1.00 54.44 101 SER A O 1
ATOM 779 N N . THR A 1 102 ? -4.723 13.624 2.847 1.00 62.19 102 THR A N 1
ATOM 780 C CA . THR A 1 102 ? -4.548 12.331 3.541 1.00 62.19 102 THR A CA 1
ATOM 781 C C . THR A 1 102 ? -3.952 11.251 2.625 1.00 62.19 102 THR A C 1
ATOM 783 O O . THR A 1 102 ? -4.339 10.081 2.662 1.00 62.19 102 THR A O 1
ATOM 786 N N . ALA A 1 103 ? -3.039 11.638 1.731 1.00 61.59 103 ALA A N 1
ATOM 787 C CA . ALA A 1 103 ? -2.393 10.711 0.807 1.00 61.59 103 ALA A CA 1
ATOM 788 C C . ALA A 1 103 ? -0.887 10.969 0.722 1.00 61.59 103 ALA A C 1
ATOM 790 O O . ALA A 1 103 ? -0.445 12.108 0.622 1.00 61.59 103 ALA A O 1
ATOM 791 N N . GLN A 1 104 ? -0.099 9.903 0.710 1.00 73.38 104 GLN A N 1
ATOM 792 C CA . GLN A 1 104 ? 1.294 9.907 0.276 1.00 73.38 104 GLN A CA 1
ATOM 793 C C . GLN A 1 104 ? 1.408 9.130 -1.032 1.00 73.38 104 GLN A C 1
ATOM 795 O O . GLN A 1 104 ? 0.555 8.306 -1.359 1.00 73.38 104 GLN A O 1
ATOM 800 N N . VAL A 1 105 ? 2.450 9.399 -1.807 1.00 73.62 105 VAL A N 1
ATOM 801 C CA . VAL A 1 105 ? 2.727 8.662 -3.038 1.00 73.62 105 VAL A CA 1
ATOM 802 C C . VAL A 1 105 ? 3.919 7.752 -2.783 1.00 73.62 105 VAL A C 1
ATOM 804 O O . VAL A 1 105 ? 5.026 8.217 -2.517 1.00 73.62 105 VAL A O 1
ATOM 807 N N . LEU A 1 106 ? 3.679 6.448 -2.864 1.00 73.50 106 LEU A N 1
ATOM 808 C CA . LEU A 1 106 ? 4.717 5.432 -2.867 1.00 73.50 106 LEU A CA 1
ATOM 809 C C . LEU A 1 106 ? 5.116 5.156 -4.309 1.00 73.50 106 LEU A C 1
ATOM 811 O O . LEU A 1 106 ? 4.287 4.840 -5.166 1.00 73.50 106 LEU A O 1
ATOM 815 N N . VAL A 1 107 ? 6.408 5.258 -4.576 1.00 72.56 107 VAL A N 1
ATOM 816 C CA . VAL A 1 107 ? 6.965 5.036 -5.899 1.00 72.56 107 VAL A CA 1
ATOM 817 C C . VAL A 1 107 ? 7.925 3.856 -5.845 1.00 72.56 107 VAL A C 1
ATOM 819 O O . VAL A 1 107 ? 8.831 3.787 -5.009 1.00 72.56 107 VAL A O 1
ATOM 822 N N . LYS A 1 108 ? 7.739 2.921 -6.778 1.00 73.56 108 LYS A N 1
ATOM 823 C CA . LYS A 1 108 ? 8.763 1.943 -7.127 1.00 73.56 108 LYS A CA 1
ATOM 824 C C . LYS A 1 108 ? 9.287 2.283 -8.519 1.00 73.56 108 LYS A C 1
ATOM 826 O O . LYS A 1 108 ? 8.681 1.924 -9.530 1.00 73.56 108 LYS A O 1
ATOM 831 N N . MET A 1 109 ? 10.379 3.048 -8.552 1.00 60.78 109 MET A N 1
ATOM 832 C CA . MET A 1 109 ? 11.092 3.387 -9.783 1.00 60.78 109 MET A CA 1
ATOM 833 C C . MET A 1 109 ? 12.080 2.283 -10.147 1.00 60.78 109 MET A C 1
ATOM 835 O O . MET A 1 109 ? 12.691 1.667 -9.278 1.00 60.78 109 MET A O 1
ATOM 839 N N . THR A 1 110 ? 12.265 2.053 -11.439 1.00 59.03 110 THR A N 1
ATOM 840 C CA . THR A 1 110 ? 13.347 1.214 -11.947 1.00 59.03 110 THR A CA 1
ATOM 841 C C . THR A 1 110 ? 14.644 2.022 -11.913 1.00 59.03 110 THR A C 1
ATOM 843 O O . THR A 1 110 ? 14.764 2.981 -12.673 1.00 59.03 110 THR A O 1
ATOM 846 N N . SER A 1 111 ? 15.574 1.689 -11.016 1.00 57.16 111 SER A N 1
ATOM 847 C CA . SER A 1 111 ? 16.986 2.077 -11.160 1.00 57.16 111 SER A CA 1
ATOM 848 C C . SER A 1 111 ? 17.669 1.122 -12.125 1.00 57.16 111 SER A C 1
ATOM 850 O O . SER A 1 111 ? 17.418 -0.095 -11.962 1.00 57.16 111 SER A O 1
#

Secondary structure (DSSP, 8-state):
-EEEES-HHHHHHHHHHHSPP-S-BPGGG-BTTTTHHHHHHHTT--B-TTS-B-EEEEEEE-SSS-HHHHHHHHHHHTT-SEEEEPPHHHHHTTS-TT--TTEEEEEE---

Sequence (111 aa):
MVILLDSITRLARAYNTVTPVSGKILSGGVDANALHRPKRFFGAARNVEEGGSLTIIATALVDTGSKMDEVIFEEFKGTGNMELHLSRRIAERRIFRLLTSTAQVLVKMTS

Foldseek 3Di:
DEAEAEALLVVLVVLQVPDPAPVQADWLGGRPVSCVVSLVVQLVFEADPVDDTYKYKHKQFAPPPRRSSVVSVVVCVVSADDKAQDDLVCVVVVVDVPDDSGIIMGIHHYD

InterPro domains:
  IPR004665 Transcription termination factor Rho [PTHR46425] (2-97)
  IPR027417 P-loop containing nucleoside triphosphate hydrolase [G3DSA:3.40.50.300] (1-106)
  IPR027417 P-loop containing nucleoside triphosphate hydrolase [SSF52540] (2-96)

Organism: Mannheimia haemolytica (NCBI:txid75985)

pLDDT: mean 82.73, std 12.53, range [44.66, 94.94]